Protein AF-A0A8T3Z975-F1 (afdb_monomer)

Structure (mmCIF, N/CA/C/O backbone):
data_AF-A0A8T3Z975-F1
#
_entry.id   AF-A0A8T3Z975-F1
#
loop_
_atom_site.group_PDB
_atom_site.id
_atom_site.type_symbol
_atom_site.label_atom_id
_atom_site.label_alt_id
_atom_site.label_comp_id
_atom_site.label_asym_id
_atom_site.label_entity_id
_atom_site.label_seq_id
_atom_site.pdbx_PDB_ins_code
_atom_site.Cartn_x
_atom_site.Cartn_y
_atom_site.Cartn_z
_atom_site.occupancy
_atom_site.B_iso_or_equiv
_atom_site.auth_seq_id
_atom_site.auth_comp_id
_atom_site.auth_asym_id
_atom_site.auth_atom_id
_atom_site.pdbx_PDB_model_num
ATOM 1 N N . MET A 1 1 ? -16.604 7.299 -15.635 1.00 46.41 1 MET A N 1
ATOM 2 C CA . MET A 1 1 ? -16.486 7.514 -14.175 1.00 46.41 1 MET A CA 1
ATOM 3 C C . MET A 1 1 ? -15.446 6.534 -13.644 1.00 46.41 1 MET A C 1
ATOM 5 O O . MET A 1 1 ? -15.639 5.336 -13.803 1.00 46.41 1 MET A O 1
ATOM 9 N N . TYR A 1 2 ? -14.306 7.004 -13.127 1.00 62.53 2 TYR A N 1
ATOM 10 C CA . TYR A 1 2 ? -13.257 6.108 -12.625 1.00 62.53 2 TYR A CA 1
ATOM 11 C C . TYR A 1 2 ? -13.610 5.656 -11.206 1.00 62.53 2 TYR A C 1
ATOM 13 O O . TYR A 1 2 ? -13.463 6.416 -10.254 1.00 62.53 2 TYR A O 1
ATOM 21 N N . THR A 1 3 ? -14.053 4.407 -11.051 1.00 69.00 3 THR A N 1
ATOM 22 C CA . THR A 1 3 ? -14.391 3.793 -9.750 1.00 69.00 3 THR A CA 1
ATOM 23 C C . THR A 1 3 ? -13.253 3.912 -8.725 1.00 69.00 3 THR A C 1
ATOM 25 O O . THR A 1 3 ? -13.493 3.963 -7.524 1.00 69.00 3 THR A O 1
ATOM 28 N N . PHE A 1 4 ? -12.012 4.024 -9.207 1.00 74.69 4 PHE A N 1
ATOM 29 C CA . PHE A 1 4 ? -10.798 4.193 -8.411 1.00 74.69 4 PHE A CA 1
ATOM 30 C C . PHE A 1 4 ? -10.827 5.414 -7.477 1.00 74.69 4 PHE A C 1
ATOM 32 O O . PHE A 1 4 ? -10.284 5.350 -6.380 1.00 74.69 4 PHE A O 1
ATOM 39 N N . SER A 1 5 ? -11.484 6.505 -7.885 1.00 79.50 5 SER A N 1
ATOM 40 C CA . SER A 1 5 ? -11.480 7.782 -7.157 1.00 79.50 5 SER A CA 1
ATOM 41 C C . SER A 1 5 ? -12.295 7.774 -5.858 1.00 79.50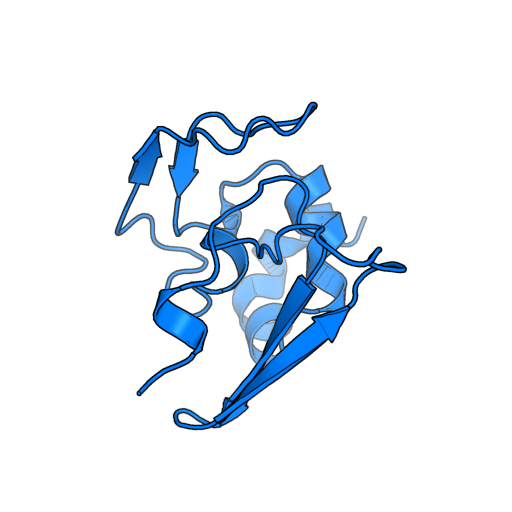 5 SER A C 1
ATOM 43 O O . SER A 1 5 ? -12.188 8.717 -5.082 1.00 79.50 5 SER A O 1
ATOM 45 N N . TYR A 1 6 ? -13.093 6.729 -5.613 1.00 87.81 6 TYR A N 1
ATOM 46 C CA . TYR A 1 6 ? -13.984 6.633 -4.448 1.00 87.81 6 TYR A CA 1
ATOM 47 C C . TYR A 1 6 ? -13.490 5.667 -3.363 1.00 87.81 6 TYR A C 1
ATOM 49 O O . TYR A 1 6 ? -14.113 5.561 -2.307 1.00 87.81 6 TYR A O 1
ATOM 57 N N . ILE A 1 7 ? -12.397 4.939 -3.606 1.00 93.00 7 ILE A N 1
ATOM 58 C CA . ILE A 1 7 ? -11.898 3.928 -2.669 1.00 93.00 7 ILE A CA 1
ATOM 59 C C . ILE A 1 7 ? -10.832 4.560 -1.782 1.00 93.00 7 ILE A C 1
ATOM 61 O O . ILE A 1 7 ? -9.791 4.980 -2.272 1.00 93.00 7 ILE A O 1
ATOM 65 N N . ASN A 1 8 ? -11.095 4.602 -0.477 1.00 94.12 8 ASN A N 1
ATOM 66 C CA . ASN A 1 8 ? -10.240 5.283 0.489 1.00 94.12 8 ASN A CA 1
ATOM 67 C C . ASN A 1 8 ? -8.974 4.499 0.860 1.00 94.12 8 ASN A C 1
ATOM 69 O O . ASN A 1 8 ? -8.844 3.290 0.642 1.00 94.12 8 ASN A O 1
ATOM 73 N N . HIS A 1 9 ? -8.042 5.207 1.497 1.00 94.31 9 HIS A N 1
ATOM 74 C CA . HIS A 1 9 ? -6.851 4.602 2.070 1.00 94.31 9 HIS A CA 1
ATOM 75 C C . HIS A 1 9 ? -7.136 3.889 3.400 1.00 94.31 9 HIS A C 1
ATOM 77 O O . HIS A 1 9 ? -7.741 4.471 4.300 1.00 94.31 9 HIS A O 1
ATOM 83 N N . SER A 1 10 ? -6.560 2.697 3.584 1.00 95.56 10 SER A N 1
ATOM 84 C CA . SER A 1 10 ? -6.325 2.102 4.906 1.00 95.56 10 SER A CA 1
ATOM 85 C C . SER A 1 10 ? -4.897 1.573 5.038 1.00 95.56 10 SER A C 1
ATOM 87 O O . SER A 1 10 ? -4.338 1.021 4.090 1.00 95.56 10 SER A O 1
ATOM 89 N N . CYS A 1 11 ? -4.293 1.731 6.223 1.00 94.38 11 CYS A N 1
ATOM 90 C CA . CYS A 1 11 ? -3.019 1.082 6.565 1.00 94.38 11 CYS A CA 1
ATOM 91 C C . CYS A 1 11 ? -3.183 -0.434 6.783 1.00 94.38 11 CYS A C 1
ATOM 93 O O . CYS A 1 11 ? -2.204 -1.173 6.686 1.00 94.38 11 CYS A O 1
ATOM 95 N N . ASP A 1 12 ? -4.412 -0.896 7.026 1.00 94.56 12 ASP A N 1
ATOM 96 C CA . ASP A 1 12 ? -4.785 -2.309 6.986 1.00 94.56 12 ASP A CA 1
ATOM 97 C C . ASP A 1 12 ? -5.937 -2.518 5.988 1.00 94.56 12 ASP A C 1
ATOM 99 O O . ASP A 1 12 ? -7.105 -2.568 6.379 1.00 94.56 12 ASP A O 1
ATOM 103 N N . PRO A 1 13 ? -5.632 -2.510 4.677 1.00 95.88 13 PRO A N 1
ATOM 104 C CA . PRO A 1 13 ? -6.653 -2.574 3.644 1.00 95.88 13 PRO A CA 1
ATOM 105 C C . PRO A 1 13 ? -7.198 -3.989 3.452 1.00 95.88 13 PRO A C 1
ATOM 107 O O . PRO A 1 13 ? -6.529 -4.980 3.756 1.00 95.88 13 PRO A O 1
ATOM 110 N N . ASN A 1 14 ? -8.393 -4.073 2.870 1.00 96.12 14 ASN A N 1
ATOM 111 C CA . ASN A 1 14 ? -9.024 -5.331 2.462 1.00 96.12 14 ASN A CA 1
ATOM 112 C C . ASN A 1 14 ? -8.867 -5.628 0.963 1.00 96.12 14 ASN A C 1
ATOM 114 O O . ASN A 1 14 ? -9.149 -6.748 0.535 1.00 96.12 14 ASN A O 1
ATOM 118 N N . VAL A 1 15 ? -8.360 -4.676 0.175 1.00 95.12 15 VAL A N 1
ATOM 119 C CA . VAL A 1 15 ? -8.173 -4.822 -1.268 1.00 95.12 15 VAL A CA 1
ATOM 120 C C . VAL A 1 15 ? -6.749 -4.456 -1.694 1.00 95.12 15 VAL A C 1
ATOM 122 O O . VAL A 1 15 ? -6.159 -3.472 -1.248 1.00 95.12 15 VAL A O 1
ATOM 125 N N . LEU A 1 16 ? -6.211 -5.247 -2.619 1.00 92.69 16 LEU A N 1
ATOM 126 C CA . LEU A 1 16 ? -4.988 -4.986 -3.365 1.00 92.69 16 LEU A CA 1
ATOM 127 C C . LEU A 1 16 ? -5.338 -4.475 -4.764 1.00 92.69 16 LEU A C 1
ATOM 129 O O . LEU A 1 16 ? -6.219 -5.021 -5.427 1.00 92.69 16 LEU A O 1
ATOM 133 N N . VAL A 1 17 ? -4.591 -3.491 -5.257 1.00 90.50 17 VAL A N 1
ATOM 134 C CA . VAL A 1 17 ? -4.689 -3.048 -6.650 1.00 90.50 17 VAL A CA 1
ATOM 135 C C . VAL A 1 17 ? -3.533 -3.616 -7.452 1.00 90.50 17 VAL A C 1
ATOM 137 O O . VAL A 1 17 ? -2.374 -3.535 -7.047 1.00 90.50 17 VAL A O 1
ATOM 140 N N . LYS A 1 18 ? -3.843 -4.155 -8.629 1.00 87.44 18 LYS A N 1
ATOM 141 C CA . LYS A 1 18 ? -2.847 -4.553 -9.618 1.00 87.44 18 LYS A CA 1
ATOM 142 C C . LYS A 1 18 ? -3.111 -3.816 -10.922 1.00 87.44 18 LYS A C 1
ATOM 144 O O . LYS A 1 18 ? -4.178 -3.961 -11.517 1.00 87.44 18 LYS A O 1
ATOM 149 N N . HIS A 1 19 ? -2.122 -3.054 -11.367 1.00 83.00 19 HIS A N 1
ATOM 150 C CA . HIS A 1 19 ? -2.135 -2.409 -12.673 1.00 83.00 19 HIS A CA 1
ATOM 151 C C . HIS A 1 19 ? -1.746 -3.447 -13.735 1.00 83.00 19 HIS A C 1
ATOM 153 O O . HIS A 1 19 ? -0.636 -3.978 -13.705 1.00 83.00 19 HIS A O 1
ATOM 159 N N . GLU A 1 20 ? -2.677 -3.794 -14.626 1.00 81.81 20 GLU A N 1
ATOM 160 C CA . GLU A 1 20 ? -2.408 -4.672 -15.774 1.00 81.81 20 GLU A CA 1
ATOM 161 C C . GLU A 1 20 ? -1.835 -3.870 -16.944 1.00 81.81 20 GLU A C 1
ATOM 163 O O . GLU A 1 20 ? -0.926 -4.332 -17.628 1.00 81.81 20 GLU A O 1
ATOM 168 N N . THR A 1 21 ? -2.340 -2.650 -17.140 1.00 80.69 21 THR A N 1
ATOM 169 C CA . THR A 1 21 ? -1.844 -1.668 -18.110 1.00 80.69 21 THR A CA 1
ATOM 170 C C . THR A 1 21 ? -1.924 -0.266 -17.502 1.00 80.69 21 THR A C 1
ATOM 172 O O . THR A 1 21 ? -2.449 -0.094 -16.402 1.00 80.69 21 THR A O 1
ATOM 175 N N . ILE A 1 22 ? -1.446 0.753 -18.225 1.00 74.69 22 ILE A N 1
ATOM 176 C CA . ILE A 1 22 ? -1.568 2.164 -17.808 1.00 74.69 22 ILE A CA 1
ATOM 177 C C . ILE A 1 22 ? -3.043 2.561 -17.612 1.00 74.69 22 ILE A C 1
ATOM 179 O O . ILE A 1 22 ? -3.366 3.306 -16.694 1.00 74.69 22 ILE A O 1
ATOM 183 N N . ALA A 1 23 ? -3.947 2.024 -18.437 1.00 79.06 23 ALA A N 1
ATOM 184 C CA . ALA A 1 23 ? -5.371 2.357 -18.411 1.00 79.06 23 ALA A CA 1
ATOM 185 C C . ALA A 1 23 ? -6.236 1.342 -17.640 1.00 79.06 23 ALA A C 1
ATOM 187 O O . ALA A 1 23 ? -7.421 1.590 -17.419 1.00 79.06 23 ALA A O 1
ATOM 188 N N . ARG A 1 24 ? -5.681 0.188 -17.238 1.00 83.44 24 ARG A N 1
ATOM 189 C CA . ARG A 1 24 ? -6.450 -0.912 -16.640 1.00 83.44 24 ARG A CA 1
ATOM 190 C C . ARG A 1 24 ? -5.857 -1.367 -15.318 1.00 83.44 24 ARG A C 1
ATOM 192 O O . ARG A 1 24 ? -4.752 -1.905 -15.254 1.00 83.44 24 ARG A O 1
ATOM 199 N N . SER A 1 25 ? -6.668 -1.237 -14.275 1.00 85.56 25 SER A N 1
ATOM 200 C CA . SER A 1 25 ? -6.370 -1.734 -12.934 1.00 85.56 25 SER A CA 1
ATOM 201 C C . SER A 1 25 ? -7.447 -2.715 -12.494 1.00 85.56 25 SER A C 1
ATOM 203 O O . SER A 1 25 ? -8.620 -2.542 -12.823 1.00 85.56 25 SER A O 1
ATOM 205 N N . LYS A 1 26 ? -7.051 -3.740 -11.743 1.00 89.31 26 LYS A N 1
ATOM 206 C CA . LYS A 1 26 ? -7.961 -4.688 -11.098 1.00 89.31 26 LYS A CA 1
ATOM 207 C C . LYS A 1 26 ? -7.789 -4.637 -9.589 1.00 89.31 26 LYS A C 1
ATOM 209 O O . LYS A 1 26 ? -6.685 -4.419 -9.088 1.00 89.31 26 LYS A O 1
ATOM 214 N N . PHE A 1 27 ? -8.890 -4.882 -8.897 1.00 90.50 27 PHE A N 1
ATOM 215 C CA . PHE A 1 27 ? -8.953 -5.004 -7.451 1.00 90.50 27 PHE A CA 1
ATOM 216 C C . PHE A 1 27 ? -9.030 -6.481 -7.075 1.00 90.50 27 PHE A C 1
ATOM 218 O O . PHE A 1 27 ? -9.795 -7.234 -7.673 1.00 90.50 27 PHE A O 1
ATOM 225 N N . PHE A 1 28 ? -8.235 -6.888 -6.094 1.00 93.06 28 PHE A N 1
ATOM 226 C CA . PHE A 1 28 ? -8.210 -8.244 -5.562 1.00 93.06 28 PHE A CA 1
ATOM 227 C C . PHE A 1 28 ? -8.461 -8.185 -4.063 1.00 93.06 28 PHE A C 1
ATOM 229 O O . PHE A 1 28 ? -7.761 -7.462 -3.353 1.00 93.06 28 PHE A O 1
ATOM 236 N N . ALA A 1 29 ? -9.437 -8.945 -3.575 1.00 95.50 29 ALA A N 1
ATOM 237 C CA . ALA A 1 29 ? -9.657 -9.082 -2.143 1.00 95.50 29 ALA A CA 1
ATOM 238 C C . ALA A 1 29 ? -8.427 -9.738 -1.489 1.00 95.50 29 ALA A C 1
ATOM 240 O O . ALA A 1 29 ? -7.885 -10.719 -1.999 1.00 95.50 29 ALA A O 1
ATOM 241 N N . MET A 1 30 ? -7.951 -9.167 -0.382 1.00 93.44 30 MET A N 1
ATOM 242 C CA . MET A 1 30 ? -6.824 -9.705 0.396 1.00 93.44 30 MET A CA 1
ATOM 243 C C . MET A 1 30 ? -7.275 -10.662 1.506 1.00 93.44 30 MET A C 1
ATOM 245 O O . MET A 1 30 ? -6.443 -11.353 2.092 1.00 93.44 30 MET A O 1
ATOM 249 N N . ARG A 1 31 ? -8.575 -10.656 1.801 1.00 94.19 31 ARG A N 1
ATOM 250 C CA . ARG A 1 31 ? -9.305 -11.494 2.754 1.00 94.19 31 ARG A CA 1
ATOM 251 C C . ARG A 1 31 ? -10.786 -11.460 2.384 1.00 94.19 31 ARG A C 1
ATOM 253 O O . ARG A 1 31 ? -11.171 -10.643 1.547 1.00 94.19 31 ARG A O 1
ATOM 260 N N . ASP A 1 32 ? -11.602 -12.262 3.051 1.00 97.19 32 ASP A N 1
ATOM 261 C CA . ASP A 1 32 ? -13.053 -12.164 2.916 1.00 97.19 32 ASP A CA 1
ATOM 262 C C . ASP A 1 32 ? -13.550 -10.777 3.357 1.00 97.19 32 ASP A C 1
ATOM 264 O O . ASP A 1 32 ? -13.034 -10.172 4.309 1.00 97.19 32 ASP A O 1
ATOM 268 N N . ILE A 1 33 ? -14.526 -10.256 2.611 1.00 97.00 33 ILE A N 1
ATOM 269 C CA . ILE A 1 33 ? -15.097 -8.919 2.786 1.00 97.00 33 ILE A CA 1
ATOM 270 C C . ILE A 1 33 ? -16.592 -9.081 3.016 1.00 97.00 33 ILE A C 1
ATOM 272 O O . ILE A 1 33 ? -17.295 -9.692 2.209 1.00 97.00 33 ILE A O 1
ATOM 276 N N . THR A 1 34 ? -17.075 -8.533 4.124 1.00 97.06 34 THR A N 1
ATOM 277 C CA . THR A 1 34 ? -18.491 -8.628 4.491 1.00 97.06 34 THR A CA 1
ATOM 278 C C . THR A 1 34 ? -19.327 -7.562 3.782 1.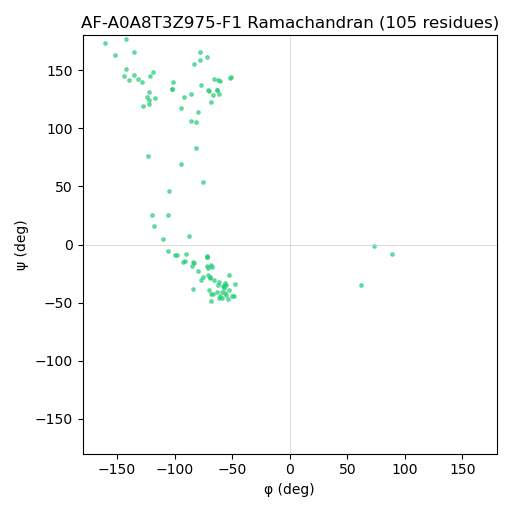00 97.06 34 THR A C 1
ATOM 280 O O . THR A 1 34 ? -18.830 -6.505 3.384 1.00 97.06 34 THR A O 1
ATOM 283 N N . LYS A 1 35 ? -20.627 -7.821 3.602 1.00 97.06 35 LYS A N 1
ATOM 284 C CA . LYS A 1 35 ? -21.542 -6.844 2.996 1.00 97.06 35 LYS A CA 1
ATOM 285 C C . LYS A 1 35 ? -21.594 -5.574 3.854 1.00 97.06 35 LYS A C 1
ATOM 287 O O . LYS A 1 35 ? -21.844 -5.648 5.050 1.00 97.06 35 LYS A O 1
ATOM 292 N N . GLY A 1 36 ? -21.407 -4.418 3.217 1.00 95.81 36 GLY A N 1
ATOM 293 C CA . GLY A 1 36 ? -21.391 -3.111 3.885 1.00 95.81 36 GLY A CA 1
ATOM 294 C C . GLY A 1 36 ? -20.013 -2.682 4.395 1.00 95.81 36 GLY A C 1
ATOM 295 O O . GLY A 1 36 ? -19.846 -1.528 4.779 1.00 95.81 36 GLY A O 1
ATOM 296 N N . GLU A 1 37 ? -19.008 -3.560 4.350 1.00 95.88 37 GLU A N 1
ATOM 297 C CA . GLU A 1 37 ? -17.636 -3.190 4.676 1.00 95.88 37 GLU A CA 1
ATOM 298 C C . GLU A 1 37 ? -17.046 -2.269 3.595 1.00 95.88 37 GLU A C 1
ATOM 300 O O . GLU A 1 37 ? -17.124 -2.549 2.396 1.00 95.88 37 GLU A O 1
ATOM 305 N N . GLN A 1 38 ? -16.425 -1.162 4.009 1.00 94.50 38 GLN A N 1
ATOM 306 C CA . GLN A 1 38 ? -15.781 -0.240 3.078 1.00 94.50 38 GLN A CA 1
ATOM 307 C C . GLN A 1 38 ? -14.573 -0.904 2.407 1.00 94.50 38 GLN A C 1
ATOM 309 O O . GLN A 1 38 ? -13.657 -1.383 3.077 1.00 94.50 38 GLN A O 1
ATOM 314 N N . LEU A 1 39 ? -14.516 -0.859 1.075 1.00 94.94 39 LEU A N 1
ATOM 315 C CA . LEU A 1 39 ? -13.315 -1.241 0.335 1.00 94.94 39 LEU A CA 1
ATOM 316 C C . LEU A 1 39 ? -12.224 -0.187 0.534 1.00 94.94 39 LEU A C 1
ATOM 318 O O . LEU A 1 39 ? -12.476 1.012 0.406 1.00 94.94 39 LEU A O 1
ATOM 322 N N . THR A 1 40 ? -11.006 -0.628 0.832 1.00 96.00 40 THR A N 1
ATOM 323 C CA . THR A 1 40 ? -9.847 0.252 1.027 1.00 96.00 40 THR A CA 1
ATOM 324 C C . THR A 1 40 ? -8.579 -0.371 0.455 1.00 96.00 40 THR A C 1
ATOM 326 O O . THR A 1 40 ? -8.445 -1.595 0.425 1.00 96.00 40 THR A O 1
ATOM 329 N N . TYR A 1 41 ? -7.629 0.464 0.020 1.00 94.12 41 TYR A N 1
ATOM 330 C CA . TYR A 1 41 ? -6.306 0.019 -0.442 1.00 94.12 41 TYR A CA 1
ATOM 331 C C . TYR A 1 41 ? -5.165 0.882 0.125 1.00 94.12 41 TYR A C 1
ATOM 333 O O . TYR A 1 41 ? -5.370 1.969 0.673 1.00 94.12 41 TYR A O 1
ATOM 341 N N . ASP A 1 42 ? -3.925 0.401 0.020 1.00 93.44 42 ASP A N 1
ATOM 342 C CA . ASP A 1 42 ? -2.751 1.163 0.454 1.00 93.44 42 ASP A CA 1
ATOM 343 C C . ASP A 1 42 ? -2.253 2.095 -0.660 1.00 93.44 42 ASP A C 1
ATOM 345 O O . ASP A 1 42 ? -1.631 1.659 -1.628 1.00 93.44 42 ASP A O 1
ATOM 349 N N . TYR A 1 43 ? -2.494 3.399 -0.512 1.00 91.69 43 TYR A N 1
ATOM 350 C CA . TYR A 1 43 ? -2.107 4.402 -1.508 1.00 91.69 43 TYR A CA 1
ATOM 351 C C . TYR A 1 43 ? -0.589 4.465 -1.704 1.00 91.69 43 TYR A C 1
ATOM 353 O O . TYR A 1 43 ? -0.125 4.658 -2.824 1.00 91.69 43 TYR A O 1
ATOM 361 N N . GLY A 1 44 ? 0.192 4.263 -0.637 1.00 89.50 44 GLY A N 1
ATOM 362 C CA . GLY A 1 44 ? 1.651 4.320 -0.721 1.00 89.50 44 GLY A CA 1
ATOM 363 C C . GLY A 1 44 ? 2.233 3.145 -1.507 1.00 89.50 44 GLY A C 1
ATOM 364 O O . GLY A 1 44 ? 3.260 3.288 -2.158 1.00 89.50 44 GLY A O 1
ATOM 365 N N . VAL A 1 45 ? 1.552 1.996 -1.494 1.00 88.00 45 VAL A N 1
ATOM 366 C CA . VAL A 1 45 ? 1.916 0.828 -2.311 1.00 88.00 45 VAL A CA 1
ATOM 367 C C . VAL A 1 45 ? 1.428 0.985 -3.750 1.00 88.00 45 VAL A C 1
ATOM 369 O O . VAL A 1 45 ? 1.991 0.387 -4.649 1.00 88.00 45 VAL A O 1
ATOM 372 N N . ASN A 1 46 ? 0.415 1.794 -4.029 1.00 87.00 46 ASN A N 1
ATOM 373 C CA . ASN A 1 46 ? -0.008 2.003 -5.416 1.00 87.00 46 ASN A CA 1
ATOM 374 C C . ASN A 1 46 ? 0.798 3.080 -6.148 1.00 87.00 46 ASN A C 1
ATOM 376 O O . ASN A 1 46 ? 0.829 3.073 -7.375 1.00 87.00 46 ASN A O 1
ATOM 380 N N . ALA A 1 47 ? 1.495 3.957 -5.423 1.00 86.50 47 ALA A N 1
ATOM 381 C CA . ALA A 1 47 ? 2.399 4.970 -5.975 1.00 86.50 47 ALA A CA 1
ATOM 382 C C . ALA A 1 47 ? 3.737 4.359 -6.456 1.00 86.50 47 ALA A C 1
ATOM 384 O O . ALA A 1 47 ? 4.826 4.732 -6.024 1.00 86.50 47 ALA A O 1
ATOM 385 N N . MET A 1 48 ? 3.657 3.344 -7.318 1.00 81.88 48 MET A N 1
ATOM 386 C CA . MET A 1 48 ? 4.782 2.508 -7.755 1.00 81.88 48 MET A CA 1
ATOM 387 C C . MET A 1 48 ? 5.834 3.265 -8.579 1.00 81.88 48 MET A C 1
ATOM 389 O O . MET A 1 48 ? 7.019 2.934 -8.525 1.00 81.88 48 MET A O 1
ATOM 393 N N . ASP A 1 49 ? 5.417 4.291 -9.315 1.00 84.06 49 ASP A N 1
ATOM 394 C CA . ASP A 1 49 ? 6.269 5.250 -10.029 1.00 84.06 49 ASP A CA 1
ATOM 395 C C . ASP A 1 49 ? 7.085 6.147 -9.076 1.00 84.06 49 ASP A C 1
ATOM 397 O O . ASP A 1 49 ? 8.119 6.695 -9.460 1.00 84.06 49 ASP A O 1
ATOM 401 N N . GLN A 1 50 ? 6.654 6.242 -7.816 1.00 89.12 50 GLN A N 1
ATOM 402 C CA . GLN A 1 50 ? 7.216 7.094 -6.764 1.00 89.12 50 GLN A CA 1
ATOM 403 C C . GLN A 1 50 ? 7.751 6.279 -5.579 1.00 89.12 50 GLN A C 1
ATOM 405 O O . GLN A 1 50 ? 8.034 6.822 -4.516 1.00 89.12 50 GLN A O 1
ATOM 410 N N . ILE A 1 51 ? 7.953 4.974 -5.763 1.00 89.88 51 ILE A N 1
ATOM 411 C CA . ILE A 1 51 ? 8.395 4.022 -4.733 1.00 89.88 51 ILE A CA 1
ATOM 412 C C . ILE A 1 51 ? 9.607 4.495 -3.908 1.00 89.88 51 ILE A C 1
ATOM 414 O O . ILE A 1 51 ? 9.698 4.207 -2.713 1.00 89.88 51 ILE A O 1
ATOM 418 N N . ASP A 1 52 ? 10.533 5.234 -4.521 1.00 91.81 52 ASP A N 1
ATOM 419 C CA . ASP A 1 52 ? 11.743 5.787 -3.908 1.00 91.81 52 ASP A CA 1
ATOM 420 C C . ASP A 1 52 ? 11.729 7.316 -3.745 1.00 91.81 52 ASP A C 1
ATOM 422 O O . ASP A 1 52 ? 12.723 7.877 -3.283 1.00 91.81 52 ASP A O 1
ATOM 426 N N . LYS A 1 53 ? 10.612 7.980 -4.068 1.00 90.25 53 LYS A N 1
ATOM 427 C CA . LYS A 1 53 ? 10.443 9.4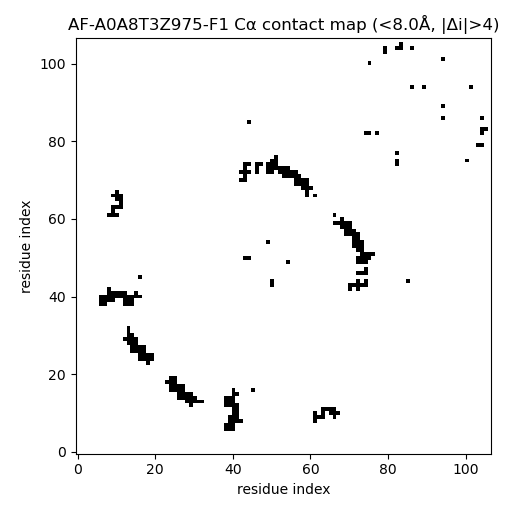35 -3.998 1.00 90.25 53 LYS A CA 1
ATOM 428 C C . LYS A 1 53 ? 9.280 9.812 -3.089 1.00 90.25 53 LYS A C 1
ATOM 430 O O . LYS A 1 53 ? 8.161 9.324 -3.212 1.00 90.25 53 LYS A O 1
ATOM 435 N N . GLU A 1 54 ? 9.533 10.742 -2.185 1.00 88.44 54 GLU A N 1
ATOM 436 C CA . GLU A 1 54 ? 8.508 11.296 -1.301 1.00 88.44 54 GLU A CA 1
ATOM 437 C C . GLU A 1 54 ? 7.930 12.572 -1.913 1.00 88.44 54 GLU A C 1
ATOM 439 O O . GLU A 1 54 ? 8.201 13.671 -1.443 1.00 88.44 54 GLU A O 1
ATOM 444 N N . LEU A 1 55 ? 7.188 12.423 -3.013 1.00 88.62 55 LEU A N 1
ATOM 445 C CA . LEU A 1 55 ? 6.577 13.562 -3.707 1.00 88.62 55 LEU A CA 1
ATOM 446 C C . LEU A 1 55 ? 5.355 14.100 -2.957 1.00 88.62 55 LEU A C 1
ATOM 448 O O . LEU A 1 55 ? 5.046 15.283 -3.042 1.00 88.62 55 LEU A O 1
ATOM 452 N N . TRP A 1 56 ? 4.676 13.234 -2.203 1.00 88.88 56 TRP A N 1
ATOM 453 C CA . TRP A 1 56 ? 3.499 13.581 -1.420 1.00 88.88 56 TRP A CA 1
ATOM 454 C C . TRP A 1 56 ? 3.528 12.897 -0.056 1.00 88.88 56 TRP A C 1
ATOM 456 O O . TRP A 1 56 ? 3.900 11.724 0.067 1.00 88.88 56 TRP A O 1
ATOM 466 N N . LYS A 1 57 ? 3.077 13.635 0.963 1.00 93.00 57 LYS A N 1
ATOM 467 C CA . LYS A 1 57 ? 2.818 13.121 2.306 1.00 93.00 57 LYS A CA 1
ATOM 468 C C . LYS A 1 57 ? 1.601 13.802 2.927 1.00 93.00 57 LYS A C 1
ATOM 470 O O . LYS A 1 57 ? 1.406 14.998 2.739 1.00 93.00 57 LYS A O 1
ATOM 475 N N . THR A 1 58 ? 0.819 13.065 3.710 1.00 93.88 58 THR A N 1
ATOM 476 C CA . THR A 1 58 ? -0.328 13.618 4.448 1.00 93.88 58 THR A CA 1
ATOM 477 C C . THR A 1 58 ? -0.633 12.860 5.726 1.00 93.88 58 THR A C 1
ATOM 479 O O . THR A 1 58 ? -0.221 11.712 5.896 1.00 93.88 58 THR A O 1
ATOM 482 N N . THR A 1 59 ? -1.405 13.483 6.610 1.00 96.56 59 THR A N 1
ATOM 483 C CA . THR A 1 59 ? -1.923 12.846 7.819 1.00 96.56 59 THR A CA 1
ATOM 484 C C . THR A 1 59 ? -2.957 11.779 7.458 1.00 96.56 59 THR A C 1
ATOM 486 O O . THR A 1 59 ? -3.977 12.050 6.828 1.00 96.56 59 THR A O 1
ATOM 489 N N . CYS A 1 60 ? -2.706 10.548 7.891 1.00 95.50 60 CYS A N 1
ATOM 490 C CA . CYS A 1 60 ? -3.589 9.408 7.700 1.00 95.50 60 CYS A CA 1
ATOM 491 C C . CYS A 1 60 ? -4.639 9.335 8.816 1.00 95.50 60 CYS A C 1
ATOM 493 O O . CYS A 1 60 ? -4.298 9.328 9.999 1.00 95.50 60 CYS A O 1
ATOM 495 N N . LYS A 1 61 ? -5.912 9.207 8.429 1.00 95.69 61 LYS A N 1
ATOM 496 C CA . LYS A 1 61 ? -7.068 9.118 9.339 1.00 95.69 61 LYS A CA 1
ATOM 497 C C . LYS A 1 61 ? -7.849 7.803 9.193 1.00 95.69 61 LYS A C 1
ATOM 499 O O . LYS A 1 61 ? -9.034 7.755 9.478 1.00 95.69 61 LYS A O 1
ATOM 504 N N . CYS A 1 62 ? -7.198 6.730 8.736 1.00 95.69 62 CYS A N 1
ATOM 505 C CA . CYS A 1 62 ? -7.887 5.483 8.372 1.00 95.69 62 CYS A CA 1
ATOM 506 C C . CYS A 1 62 ? -8.440 4.645 9.543 1.00 95.69 62 CYS A C 1
ATOM 508 O O . CYS A 1 62 ? -9.125 3.661 9.299 1.00 95.69 62 CYS A O 1
ATOM 510 N N . GLY A 1 63 ? -8.098 4.957 10.797 1.00 94.19 63 GLY A N 1
ATOM 511 C CA . GLY A 1 63 ? -8.597 4.227 11.973 1.00 94.19 63 GLY A CA 1
ATOM 512 C C . GLY A 1 63 ? -8.014 2.822 12.204 1.00 94.19 63 GLY A C 1
ATOM 513 O O . GLY A 1 63 ? -8.345 2.188 13.201 1.00 94.19 63 GLY A O 1
ATOM 514 N N . ALA A 1 64 ? -7.121 2.321 11.342 1.00 95.19 64 ALA A N 1
ATOM 515 C CA . ALA A 1 64 ? -6.506 1.003 11.524 1.00 95.19 64 ALA A CA 1
ATOM 516 C C . ALA A 1 64 ? -5.669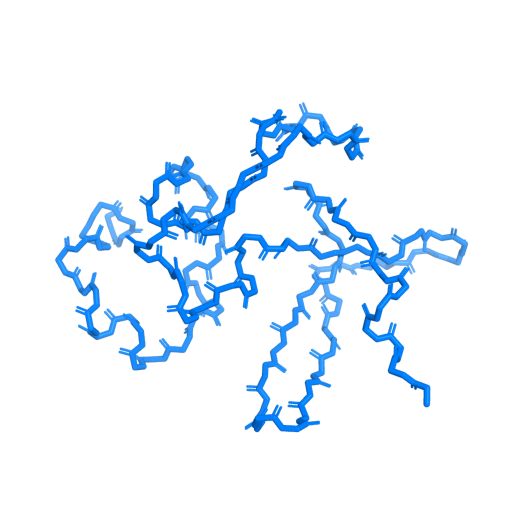 0.921 12.819 1.00 95.19 64 ALA A C 1
ATOM 518 O O . ALA A 1 64 ? -4.913 1.842 13.135 1.00 95.19 64 ALA A O 1
ATOM 519 N N . LYS A 1 65 ? -5.708 -0.229 13.517 1.00 93.88 65 LYS A N 1
ATOM 520 C CA . LYS A 1 65 ? -4.947 -0.462 14.768 1.00 93.88 65 LYS A CA 1
ATOM 521 C C . LYS A 1 65 ? -3.449 -0.164 14.622 1.00 93.88 65 LYS A C 1
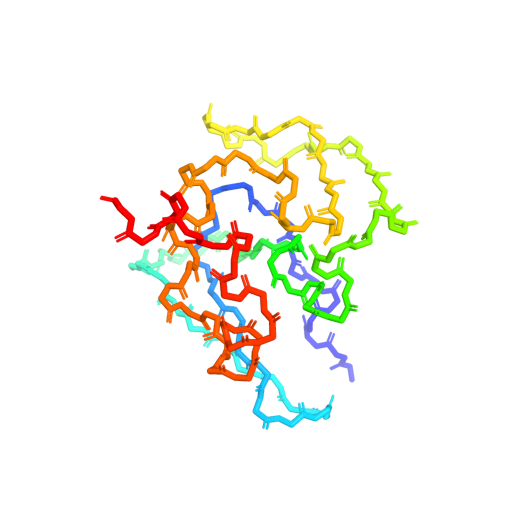ATOM 523 O O . LYS A 1 65 ? -2.837 0.403 15.519 1.00 93.88 65 LYS A O 1
ATOM 528 N N . LYS A 1 66 ? -2.863 -0.525 13.476 1.00 91.38 66 LYS A N 1
ATOM 529 C CA . LYS A 1 66 ? -1.460 -0.249 13.115 1.00 91.38 66 LYS A CA 1
ATOM 530 C C . LYS A 1 66 ? -1.357 0.882 12.080 1.00 91.38 66 LYS A C 1
ATOM 532 O O . LYS A 1 66 ? -0.675 0.751 11.066 1.00 91.38 66 LYS A O 1
ATOM 537 N N . CYS A 1 67 ? -2.083 1.982 12.293 1.00 94.62 67 CYS A N 1
ATOM 538 C CA . CYS A 1 67 ? -2.034 3.149 11.411 1.00 94.62 67 CYS A CA 1
ATOM 539 C C . CYS A 1 67 ? -0.632 3.780 11.396 1.00 94.62 67 CYS A C 1
ATOM 541 O O . CYS A 1 67 ? -0.055 4.067 12.443 1.00 94.62 67 CYS A O 1
ATOM 543 N N . ARG A 1 68 ? -0.112 4.075 10.198 1.00 92.88 68 ARG A N 1
ATOM 544 C CA . ARG A 1 68 ? 1.201 4.722 10.006 1.00 92.88 68 ARG A CA 1
ATOM 545 C C . ARG A 1 68 ? 1.224 6.201 10.402 1.00 92.88 68 ARG A C 1
ATOM 547 O O . ARG A 1 68 ? 2.299 6.788 10.432 1.00 92.88 68 ARG A O 1
ATOM 554 N N . ARG A 1 69 ? 0.060 6.805 10.681 1.00 94.12 69 ARG A N 1
ATOM 555 C CA . ARG A 1 69 ? -0.181 8.240 10.965 1.00 94.12 69 ARG A CA 1
ATOM 556 C C . ARG A 1 69 ? 0.162 9.194 9.822 1.00 94.12 69 ARG A C 1
ATOM 558 O O . ARG A 1 69 ? -0.566 10.155 9.622 1.00 94.12 69 ARG A O 1
ATOM 565 N N . ILE A 1 70 ? 1.193 8.900 9.039 1.00 93.62 70 ILE A N 1
ATOM 566 C CA . ILE A 1 70 ? 1.568 9.614 7.825 1.00 93.62 70 ILE A CA 1
ATOM 567 C C . ILE A 1 70 ? 1.459 8.655 6.642 1.00 93.62 70 ILE A C 1
ATOM 569 O O . ILE A 1 70 ? 2.020 7.558 6.645 1.00 93.62 70 ILE A O 1
ATOM 573 N N . LEU A 1 71 ? 0.711 9.070 5.627 1.00 92.62 71 LEU A N 1
ATOM 574 C CA . LEU A 1 71 ? 0.681 8.429 4.325 1.00 92.62 71 LEU A CA 1
ATOM 575 C C . LEU A 1 71 ? 1.716 9.113 3.433 1.00 92.62 71 LEU A C 1
ATOM 577 O O . LEU A 1 71 ? 1.680 10.330 3.302 1.00 92.62 71 LEU A O 1
ATOM 581 N N . SER A 1 72 ? 2.612 8.338 2.827 1.00 92.44 72 SER A N 1
ATOM 582 C CA . SER A 1 72 ? 3.669 8.822 1.932 1.00 92.44 72 SER A CA 1
ATOM 583 C C . SER A 1 72 ? 3.750 7.925 0.700 1.00 92.44 72 SER A C 1
ATOM 585 O O . SER A 1 72 ? 3.530 6.712 0.799 1.00 92.44 72 SER A O 1
ATOM 587 N N . THR A 1 73 ? 4.075 8.522 -0.447 1.00 90.38 73 THR A N 1
ATOM 588 C CA . THR A 1 73 ? 4.291 7.814 -1.723 1.00 90.38 73 THR A CA 1
ATOM 589 C C . THR A 1 73 ? 5.577 6.993 -1.725 1.00 90.38 73 THR A C 1
ATOM 591 O O . THR A 1 73 ? 5.717 6.053 -2.501 1.00 90.38 73 THR A O 1
ATOM 594 N N . CYS A 1 74 ? 6.514 7.306 -0.827 1.00 92.56 74 CYS A N 1
ATOM 595 C CA . CYS A 1 74 ? 7.801 6.635 -0.770 1.00 92.56 74 CYS A CA 1
ATOM 596 C C . CYS A 1 74 ? 7.699 5.300 -0.020 1.00 92.56 74 CYS A C 1
ATOM 598 O O . CYS A 1 74 ? 8.007 5.204 1.170 1.00 92.56 74 CYS A O 1
ATOM 600 N N . PHE A 1 75 ? 7.283 4.246 -0.723 1.00 92.25 75 PHE A N 1
ATOM 601 C CA . PHE A 1 75 ? 7.160 2.901 -0.157 1.00 92.25 75 PHE A CA 1
ATOM 602 C C . PHE A 1 75 ? 8.463 2.382 0.479 1.00 92.25 75 PHE A C 1
ATOM 604 O O . PHE A 1 75 ? 8.421 1.729 1.518 1.00 92.25 75 PHE A O 1
ATOM 611 N N . LEU A 1 76 ? 9.635 2.720 -0.071 1.00 92.06 76 LEU A N 1
ATOM 612 C CA . LEU A 1 76 ? 10.923 2.264 0.475 1.00 92.06 76 LEU A CA 1
ATOM 613 C C . LEU A 1 76 ? 11.286 2.868 1.841 1.00 92.06 76 LEU A C 1
ATOM 615 O O . LEU A 1 76 ? 12.149 2.319 2.526 1.00 92.06 76 LEU A O 1
ATOM 619 N N . LYS A 1 77 ? 10.647 3.974 2.244 1.00 91.12 77 LYS A N 1
ATOM 620 C CA . LYS A 1 77 ? 10.802 4.576 3.580 1.00 91.12 77 LYS A CA 1
ATOM 621 C C . LYS A 1 77 ? 9.798 4.034 4.602 1.00 91.12 77 LYS A C 1
ATOM 623 O O . LYS A 1 77 ? 9.890 4.363 5.781 1.00 91.12 77 LYS A O 1
ATOM 628 N N . GLN A 1 78 ? 8.825 3.235 4.172 1.00 90.75 78 GLN A N 1
ATOM 629 C CA . GLN A 1 78 ? 7.797 2.703 5.063 1.00 90.75 78 GLN A CA 1
ATOM 630 C C . GLN A 1 78 ? 8.361 1.619 5.998 1.00 90.75 78 GLN A C 1
ATOM 632 O O . GLN A 1 78 ? 9.407 1.040 5.689 1.00 90.75 78 GLN A O 1
ATOM 637 N N . PRO A 1 79 ? 7.669 1.299 7.110 1.00 91.50 79 PRO A N 1
ATOM 638 C CA . PRO A 1 79 ? 8.094 0.248 8.033 1.00 91.50 79 PRO A CA 1
ATOM 639 C C . PRO A 1 79 ? 8.388 -1.080 7.327 1.00 91.50 79 PRO A C 1
ATOM 641 O O . PRO A 1 79 ? 7.708 -1.449 6.361 1.00 91.50 79 PRO A O 1
ATOM 644 N N . ILE A 1 80 ? 9.396 -1.808 7.812 1.00 92.06 80 ILE A N 1
ATOM 645 C CA . ILE A 1 80 ? 9.890 -3.029 7.162 1.00 92.06 80 ILE A CA 1
ATOM 646 C C . ILE A 1 80 ? 8.810 -4.114 7.086 1.00 92.06 80 ILE A C 1
ATOM 648 O O . ILE A 1 80 ? 8.750 -4.862 6.111 1.00 92.06 80 ILE A O 1
ATOM 652 N N . GLU A 1 81 ? 7.908 -4.163 8.067 1.00 91.25 81 GLU A N 1
ATOM 653 C CA . GLU A 1 81 ? 6.771 -5.081 8.100 1.00 91.25 81 GLU A CA 1
ATOM 654 C C . GLU A 1 81 ? 5.820 -4.802 6.934 1.00 91.25 81 GLU A C 1
ATOM 656 O O . GLU A 1 81 ? 5.357 -5.732 6.271 1.00 91.25 81 GLU A O 1
ATOM 661 N N . ASN A 1 82 ? 5.581 -3.521 6.633 1.00 91.19 82 ASN A N 1
ATOM 662 C CA . ASN A 1 82 ? 4.764 -3.124 5.492 1.00 91.19 82 ASN A CA 1
ATOM 663 C C . ASN A 1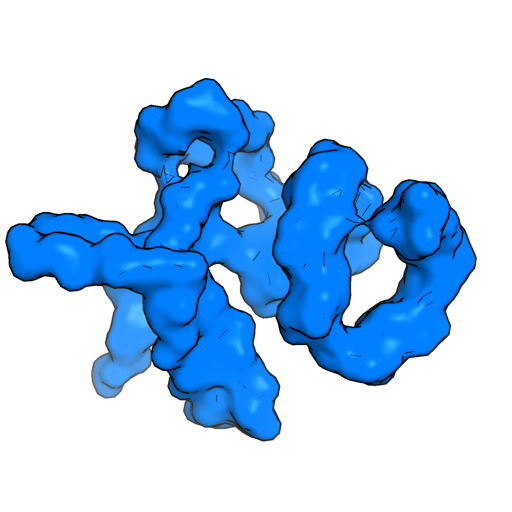 82 ? 5.455 -3.501 4.181 1.00 91.19 82 ASN A C 1
ATOM 665 O O . ASN A 1 82 ? 4.831 -4.063 3.279 1.00 91.19 82 ASN A O 1
ATOM 669 N N . GLN A 1 83 ? 6.766 -3.261 4.097 1.00 92.94 83 GLN A N 1
ATOM 670 C CA . GLN A 1 83 ? 7.531 -3.634 2.915 1.00 92.94 83 GLN A CA 1
ATOM 671 C C . GLN A 1 83 ? 7.477 -5.144 2.659 1.00 92.94 83 GLN A C 1
ATOM 673 O O . GLN A 1 83 ? 7.204 -5.559 1.535 1.00 92.94 83 GLN A O 1
ATOM 678 N N . ARG A 1 84 ? 7.645 -5.966 3.702 1.00 93.12 84 ARG A N 1
ATOM 679 C CA . ARG A 1 84 ? 7.511 -7.431 3.640 1.00 93.12 84 ARG A CA 1
ATOM 680 C C . ARG A 1 84 ? 6.106 -7.870 3.226 1.00 93.12 84 ARG A C 1
ATOM 682 O O . ARG A 1 84 ? 5.988 -8.694 2.319 1.00 93.12 84 ARG A O 1
ATOM 689 N N . LYS A 1 85 ? 5.053 -7.284 3.815 1.00 91.38 85 LYS A N 1
ATOM 690 C CA . LYS A 1 85 ? 3.643 -7.573 3.478 1.00 91.38 85 LYS A CA 1
ATOM 691 C C . LYS A 1 85 ? 3.386 -7.421 1.978 1.00 91.38 85 LYS A C 1
ATOM 693 O O . LYS A 1 85 ? 2.787 -8.307 1.364 1.00 91.38 85 LYS A O 1
ATOM 698 N N . TYR A 1 86 ? 3.861 -6.324 1.387 1.00 92.31 86 TYR A N 1
ATOM 699 C CA . TYR A 1 86 ? 3.583 -6.003 -0.013 1.00 92.31 86 TYR A CA 1
ATOM 700 C C . TYR A 1 86 ? 4.624 -6.507 -1.006 1.00 92.31 86 TYR A C 1
ATOM 702 O O . TYR A 1 86 ? 4.313 -6.599 -2.193 1.00 92.31 86 TYR A O 1
ATOM 710 N N . TYR A 1 87 ? 5.816 -6.906 -0.551 1.00 92.38 87 TYR A N 1
ATOM 711 C CA . TYR A 1 87 ? 6.899 -7.354 -1.426 1.00 92.38 87 TYR A CA 1
ATOM 712 C C . TYR A 1 87 ? 6.434 -8.415 -2.421 1.00 92.38 87 TYR A C 1
ATOM 714 O O . TYR A 1 87 ? 6.716 -8.299 -3.611 1.00 92.38 87 TYR A O 1
ATOM 722 N N . LYS A 1 88 ? 5.657 -9.415 -1.985 1.00 90.62 88 LYS A N 1
ATOM 723 C CA . LYS A 1 88 ? 5.141 -10.465 -2.881 1.00 90.62 88 LYS A CA 1
ATOM 724 C C . LYS A 1 88 ? 4.323 -9.913 -4.055 1.00 90.62 88 LYS A C 1
ATOM 726 O O . LYS A 1 88 ? 4.485 -10.416 -5.165 1.00 90.62 88 LYS A O 1
ATOM 731 N N . TYR A 1 89 ? 3.566 -8.838 -3.848 1.00 89.12 89 TYR A N 1
ATOM 732 C CA . TYR A 1 89 ? 2.682 -8.233 -4.846 1.00 89.12 89 TYR A CA 1
ATOM 733 C C . TYR A 1 89 ? 3.386 -7.259 -5.798 1.00 89.12 89 TYR A C 1
ATOM 735 O O . TYR A 1 89 ? 2.838 -6.940 -6.851 1.00 89.12 89 TYR A O 1
ATOM 743 N N . LEU A 1 90 ? 4.608 -6.819 -5.475 1.00 90.06 90 LEU A N 1
ATOM 744 C C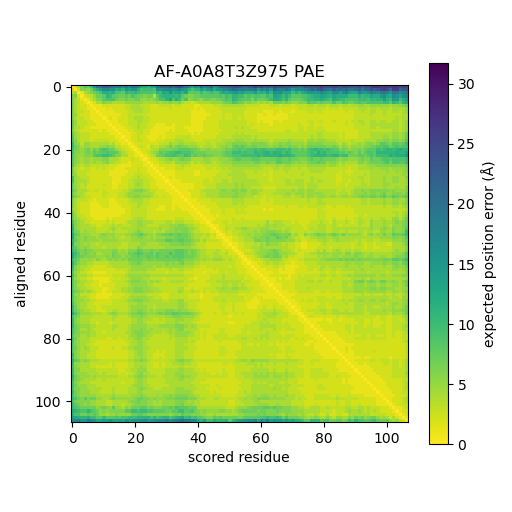A . LEU A 1 90 ? 5.336 -5.884 -6.330 1.00 90.06 90 LEU A CA 1
ATOM 745 C C . LEU A 1 90 ? 5.708 -6.514 -7.689 1.00 90.06 90 LEU A C 1
ATOM 747 O O . LEU A 1 90 ? 6.138 -7.680 -7.737 1.00 90.06 90 LEU A O 1
ATOM 751 N N . PRO A 1 91 ? 5.642 -5.734 -8.786 1.00 89.19 91 PRO A N 1
ATOM 752 C CA . PRO A 1 91 ? 6.139 -6.135 -10.097 1.00 89.19 91 PRO A CA 1
ATOM 753 C C . PRO A 1 91 ? 7.591 -6.630 -10.064 1.00 89.19 91 PRO A C 1
ATOM 755 O O . PRO A 1 91 ? 8.447 -6.080 -9.364 1.00 89.19 91 PRO A O 1
ATOM 758 N N . ARG A 1 92 ? 7.902 -7.646 -10.883 1.00 90.69 92 ARG A N 1
ATOM 759 C CA . ARG A 1 92 ? 9.269 -8.193 -11.010 1.00 90.69 92 ARG A CA 1
ATOM 760 C C . ARG A 1 92 ? 10.287 -7.120 -11.416 1.00 90.69 92 ARG A C 1
ATOM 762 O O . ARG A 1 92 ? 11.405 -7.119 -10.906 1.00 90.69 92 ARG A O 1
ATOM 769 N N . SER A 1 93 ? 9.891 -6.189 -12.286 1.00 89.75 93 SER A N 1
ATOM 770 C CA . SER A 1 93 ? 10.720 -5.063 -12.734 1.00 89.75 93 SER A CA 1
ATOM 771 C C . SER A 1 93 ? 11.169 -4.173 -11.571 1.00 89.75 93 SER A C 1
ATOM 773 O O . SER A 1 93 ? 12.359 -3.880 -11.456 1.00 89.75 93 SER A O 1
ATOM 775 N N . LEU A 1 94 ? 10.255 -3.815 -10.663 1.00 91.12 94 LEU A N 1
ATOM 776 C CA . LEU A 1 94 ? 10.561 -3.001 -9.483 1.00 91.12 94 LEU A CA 1
ATOM 777 C C . LEU A 1 94 ? 11.428 -3.752 -8.474 1.00 91.12 94 LEU A C 1
ATOM 779 O O . LEU A 1 94 ? 12.414 -3.198 -7.987 1.00 91.12 94 LEU A O 1
ATOM 783 N N . LYS A 1 95 ? 11.133 -5.034 -8.222 1.00 92.56 95 LYS A N 1
ATOM 784 C CA . LYS A 1 95 ? 11.980 -5.895 -7.376 1.00 92.56 95 LYS A CA 1
ATOM 785 C C . LYS A 1 95 ? 13.421 -5.947 -7.886 1.00 92.56 95 LYS A C 1
ATOM 787 O O . LYS A 1 95 ? 14.349 -5.891 -7.084 1.00 92.56 95 LYS A O 1
ATOM 792 N N . ARG A 1 96 ? 13.607 -6.039 -9.210 1.00 94.00 96 ARG A N 1
ATOM 793 C CA . ARG A 1 96 ? 14.926 -6.048 -9.858 1.00 94.00 96 ARG A CA 1
ATOM 794 C C . ARG A 1 96 ? 15.620 -4.692 -9.742 1.00 94.00 96 ARG A C 1
ATOM 796 O O . ARG A 1 96 ? 16.766 -4.653 -9.308 1.00 94.00 96 ARG A O 1
ATOM 803 N N . LYS A 1 97 ? 14.922 -3.598 -10.068 1.00 94.00 97 LYS A N 1
ATOM 804 C CA . LYS A 1 97 ? 15.460 -2.227 -10.006 1.00 94.00 97 LYS A CA 1
ATOM 805 C C . LYS A 1 97 ? 15.941 -1.857 -8.598 1.00 94.00 97 LYS A C 1
ATOM 807 O O . LYS A 1 97 ? 17.008 -1.278 -8.445 1.00 94.00 97 LYS A O 1
ATOM 812 N N . TYR A 1 98 ? 15.189 -2.241 -7.566 1.00 93.81 98 TYR A N 1
ATOM 813 C CA . TYR A 1 98 ? 15.478 -1.902 -6.168 1.00 93.81 98 TYR A CA 1
ATOM 814 C C . TYR A 1 98 ? 16.024 -3.084 -5.348 1.00 93.81 98 TYR A C 1
ATOM 816 O O . TYR A 1 98 ? 15.903 -3.094 -4.122 1.00 93.81 98 TYR A O 1
ATO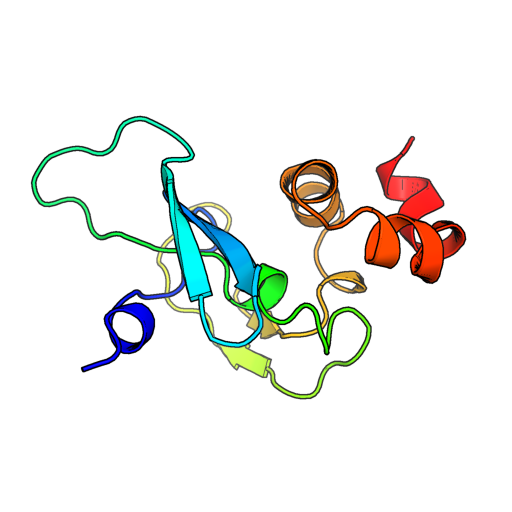M 824 N N . LYS A 1 99 ? 16.660 -4.074 -5.996 1.00 93.50 99 LYS A N 1
ATOM 825 C CA . LYS A 1 99 ? 17.154 -5.317 -5.365 1.00 93.50 99 LYS A CA 1
ATOM 826 C C . LYS A 1 99 ? 17.968 -5.068 -4.089 1.00 93.50 99 LYS A C 1
ATOM 828 O O . LYS A 1 99 ? 17.739 -5.742 -3.087 1.00 93.50 99 LYS A O 1
ATOM 833 N N . ASN A 1 100 ? 18.874 -4.088 -4.114 1.00 93.19 100 ASN A N 1
ATOM 834 C CA . ASN A 1 100 ? 19.749 -3.766 -2.979 1.00 93.19 100 ASN A CA 1
ATOM 835 C C . ASN A 1 100 ? 18.974 -3.143 -1.809 1.00 93.19 100 ASN A C 1
ATOM 837 O O . ASN A 1 100 ? 19.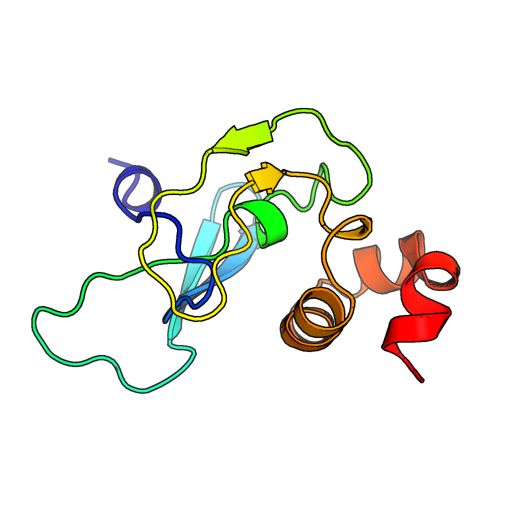203 -3.502 -0.654 1.00 93.19 100 ASN A O 1
ATOM 841 N N . LYS A 1 101 ? 17.999 -2.275 -2.107 1.00 91.81 101 LYS A N 1
ATOM 842 C CA . LYS A 1 101 ? 17.133 -1.647 -1.096 1.00 91.81 101 LYS A CA 1
ATOM 843 C C . LYS A 1 101 ? 16.178 -2.664 -0.453 1.00 91.81 101 LYS A C 1
ATOM 845 O O . LYS A 1 101 ? 15.867 -2.545 0.724 1.00 91.81 101 LYS A O 1
ATOM 850 N N . PHE A 1 102 ? 15.812 -3.722 -1.180 1.00 93.31 102 PHE A N 1
ATOM 851 C CA . PHE A 1 102 ? 15.014 -4.841 -0.666 1.00 93.31 102 PHE A CA 1
ATOM 852 C C . PHE A 1 102 ? 15.820 -5.976 -0.015 1.00 93.31 102 PHE A C 1
ATOM 854 O O . PHE A 1 102 ? 15.243 -7.001 0.347 1.00 93.31 102 PHE A O 1
ATOM 861 N N . SER A 1 103 ? 17.133 -5.824 0.177 1.00 89.88 103 SER A N 1
ATOM 862 C CA . SER A 1 103 ? 17.972 -6.854 0.813 1.00 89.88 103 SER A CA 1
ATOM 863 C C . SER A 1 103 ? 17.461 -7.266 2.200 1.00 89.88 103 SER A C 1
ATOM 865 O O . SER A 1 103 ? 17.367 -8.457 2.479 1.00 89.88 103 SER A O 1
ATOM 867 N N . LYS A 1 104 ? 17.051 -6.298 3.032 1.00 87.94 104 LYS A N 1
ATOM 868 C CA . LYS A 1 104 ? 16.482 -6.533 4.374 1.00 87.94 104 LYS A CA 1
ATOM 869 C C . LYS A 1 104 ? 15.077 -7.141 4.352 1.00 87.94 104 LYS A C 1
ATOM 871 O O . LYS A 1 104 ? 14.689 -7.804 5.300 1.00 87.94 104 LYS A O 1
ATOM 876 N N . VAL A 1 105 ? 14.319 -6.915 3.279 1.00 88.94 105 VAL A N 1
ATOM 877 C CA . VAL A 1 105 ? 12.955 -7.447 3.105 1.00 88.94 105 VAL A CA 1
ATOM 878 C C . VAL A 1 105 ? 12.981 -8.927 2.723 1.00 88.94 105 VAL A C 1
ATOM 880 O O . VAL A 1 105 ? 12.059 -9.659 3.063 1.00 88.94 105 VAL A O 1
ATOM 883 N N . ARG A 1 106 ? 14.032 -9.356 2.012 1.00 79.06 106 ARG A N 1
ATOM 884 C CA . ARG A 1 106 ? 14.246 -10.745 1.575 1.00 79.06 106 ARG A CA 1
ATOM 885 C C . ARG A 1 106 ? 14.876 -11.650 2.639 1.00 79.06 106 ARG A C 1
ATOM 887 O O . ARG A 1 106 ? 14.885 -12.858 2.425 1.00 79.06 106 ARG A O 1
ATOM 894 N N . ARG A 1 107 ? 15.457 -11.064 3.688 1.00 69.19 107 ARG A N 1
ATOM 895 C CA . ARG A 1 107 ? 15.925 -11.767 4.890 1.00 69.19 107 ARG A CA 1
ATOM 896 C C . ARG A 1 107 ? 14.749 -11.978 5.828 1.00 69.19 107 ARG A C 1
ATOM 898 O O . ARG A 1 107 ? 14.700 -13.055 6.440 1.00 69.19 107 ARG A O 1
#

Secondary structure (DSSP, 8-state):
--GGGGPEE-SS-SEEEEESSSS-EEEEESS---TTPPPEE-HHHH-GGGTT----EEE-----TT--SEEES-GGGS-HHHHHHHHTTS-HHHHHHTTTTTHHHH-

Solvent-accessible surface area (backbone atoms only — not comparable to full-atom values): 6618 Å² total; per-residue (Å²): 134,72,73,72,82,76,54,46,61,22,71,72,44,49,33,44,78,46,73,82,48,98,90,40,72,47,79,40,73,74,54,94,78,62,92,90,60,83,69,20,28,49,61,28,71,67,31,64,98,29,30,88,38,74,85,47,73,46,82,51,82,56,81,37,93,76,51,72,51,56,45,40,22,22,38,75,77,46,60,65,68,58,45,45,72,46,52,81,77,52,56,70,68,57,54,61,76,42,42,77,81,41,50,75,59,76,103

Nearest PDB structures (foldseek):
  5wbv-assembly2_B  TM=8.988E-01  e=7.447E-01  Homo sapiens
  5wbv-assembly1_A  TM=9.067E-01  e=8.487E-01  Homo sapiens
  8t9h-assembly1_K  TM=7.563E-01  e=5.371E-01  Homo sapiens

Sequence (107 aa):
MYTFSYINHSCDPNVLVKHETIARSKFFAMRDITKGEQLTYDYGVNAMDQIDKELWKTTCKCGAKKCRRILSTCFLKQPIENQRKYYKYLPRSLKRKYKNKFSKVRR

Radius of gyration: 13.85 Å; Cα contacts (8 Å, |Δi|>4): 141; chains: 1; bounding box: 41×26×33 Å

Foldseek 3Di:
DPPVVPAEADPDFQWDWDDPDPPDIDIDGPDDDDPPGGGHDQPLLVLLVQLQHFPDKDQDDRPDPPDPRMRTVNVLPDDLVSCLVCVVVDDPVSCVVCVVSCPVSVD

pLDDT: mean 90.01, std 7.42, range [46.41, 97.19]

Mean predicted aligned error: 4.1 Å